Protein AF-A0A920BGU9-F1 (afdb_monomer_lite)

Foldseek 3Di:
DQLVQQVVVCVPPVLAAEEDEEEFDAQAPPDPCVVPDGDDLVVLVVVVVVVVVVCVVPPRYHYHYDRSLLSVVSNCVRPDDPVCVQLVVQLVVVVQPPCVDPVRNDSVSSVVSVVPDD

pLDDT: mean 94.12, std 4.02, range [65.5, 97.94]

Structure (mmCIF, N/CA/C/O backbone):
data_AF-A0A920BGU9-F1
#
_entry.id   AF-A0A920BGU9-F1
#
loop_
_atom_site.group_PDB
_atom_site.id
_atom_site.type_symbol
_atom_site.label_atom_id
_atom_site.label_alt_id
_atom_site.label_comp_id
_atom_site.label_asym_id
_atom_site.label_entity_id
_atom_site.label_seq_id
_atom_site.pdbx_PDB_ins_code
_atom_site.Cartn_x
_atom_site.Cartn_y
_atom_site.Cartn_z
_atom_site.occupancy
_atom_site.B_iso_or_equiv
_atom_site.auth_seq_id
_atom_site.auth_comp_id
_atom_site.auth_asym_id
_atom_site.auth_atom_id
_atom_site.pdbx_PDB_model_num
ATOM 1 N N . MET A 1 1 ? 1.828 -5.532 -22.304 1.00 85.38 1 MET A N 1
ATOM 2 C CA . MET A 1 1 ? 1.624 -4.090 -22.587 1.00 85.38 1 MET A CA 1
ATOM 3 C C . MET A 1 1 ? 2.888 -3.261 -22.345 1.00 85.38 1 MET A C 1
ATOM 5 O O . MET A 1 1 ? 3.448 -2.795 -23.324 1.00 85.38 1 MET A O 1
ATOM 9 N N . ALA A 1 2 ? 3.395 -3.124 -21.109 1.00 93.00 2 ALA A N 1
ATOM 10 C CA . ALA A 1 2 ? 4.554 -2.259 -20.809 1.00 93.00 2 ALA A CA 1
ATOM 11 C C . ALA A 1 2 ? 5.820 -2.572 -21.638 1.00 93.00 2 ALA A C 1
ATOM 13 O O . ALA A 1 2 ? 6.447 -1.663 -22.175 1.00 93.00 2 ALA A O 1
ATOM 14 N N . ALA A 1 3 ? 6.149 -3.855 -21.824 1.00 92.81 3 ALA A N 1
ATOM 15 C CA . ALA A 1 3 ? 7.259 -4.279 -22.679 1.00 92.81 3 ALA A CA 1
ATOM 16 C C . ALA A 1 3 ? 7.103 -3.820 -24.143 1.00 92.81 3 ALA A C 1
ATOM 18 O O . ALA A 1 3 ? 8.078 -3.395 -24.759 1.00 92.81 3 ALA A O 1
ATOM 19 N N . ASN A 1 4 ? 5.878 -3.842 -24.679 1.00 95.06 4 ASN A N 1
ATOM 20 C CA . ASN A 1 4 ? 5.594 -3.391 -26.043 1.00 95.06 4 ASN A CA 1
ATOM 21 C C . ASN A 1 4 ? 5.786 -1.876 -26.161 1.00 95.06 4 ASN A C 1
ATOM 23 O O . ASN A 1 4 ? 6.376 -1.412 -27.130 1.00 95.06 4 ASN A O 1
ATOM 27 N N . CYS A 1 5 ? 5.359 -1.110 -25.152 1.00 95.50 5 CYS A N 1
ATOM 28 C CA . CYS A 1 5 ? 5.596 0.333 -25.096 1.00 95.50 5 CYS A CA 1
ATOM 29 C C . CYS A 1 5 ? 7.100 0.658 -25.102 1.00 95.50 5 CYS A C 1
ATOM 31 O O . CYS A 1 5 ? 7.533 1.527 -25.855 1.00 95.50 5 CYS A O 1
ATOM 33 N N . VAL A 1 6 ? 7.912 -0.087 -24.341 1.00 95.50 6 VAL A N 1
ATOM 34 C CA . VAL A 1 6 ? 9.381 0.035 -24.376 1.00 95.50 6 VAL A CA 1
ATOM 35 C C . VAL A 1 6 ? 9.931 -0.311 -25.760 1.00 95.50 6 VAL A C 1
ATOM 37 O O . VAL A 1 6 ? 10.755 0.431 -26.286 1.00 95.50 6 VAL A O 1
ATOM 40 N N . ALA A 1 7 ? 9.484 -1.413 -26.368 1.00 94.81 7 ALA A N 1
ATOM 41 C CA . ALA A 1 7 ? 9.951 -1.840 -27.687 1.00 94.81 7 ALA A CA 1
ATOM 42 C C . ALA A 1 7 ? 9.643 -0.805 -28.781 1.00 94.81 7 ALA A C 1
ATOM 44 O O . ALA A 1 7 ? 10.483 -0.555 -29.642 1.00 94.81 7 ALA A O 1
ATOM 45 N N . ILE A 1 8 ? 8.468 -0.170 -28.723 1.00 96.25 8 ILE A N 1
ATOM 46 C CA . ILE A 1 8 ? 8.093 0.926 -29.624 1.00 96.25 8 ILE A CA 1
ATOM 47 C C . ILE A 1 8 ? 8.975 2.149 -29.363 1.00 96.25 8 ILE A C 1
ATOM 49 O O . ILE A 1 8 ? 9.567 2.676 -30.300 1.00 96.25 8 ILE A O 1
ATOM 53 N N . GLY A 1 9 ? 9.128 2.568 -28.102 1.00 96.19 9 GLY A N 1
ATOM 54 C CA . GLY A 1 9 ? 9.962 3.719 -27.746 1.00 96.19 9 GLY A CA 1
ATOM 55 C C . GLY A 1 9 ? 11.426 3.552 -28.165 1.00 96.19 9 GLY A C 1
ATOM 56 O O . GLY A 1 9 ? 12.045 4.504 -28.639 1.00 96.19 9 GLY A O 1
ATOM 57 N N . LYS A 1 10 ? 11.957 2.325 -28.094 1.00 95.06 10 LYS A N 1
ATOM 58 C CA . LYS A 1 10 ? 13.323 1.995 -28.529 1.00 95.06 10 LYS A CA 1
ATOM 59 C C . LYS A 1 10 ? 13.582 2.176 -30.022 1.00 95.06 10 LYS A C 1
ATOM 61 O O . LYS A 1 10 ? 14.743 2.279 -30.403 1.00 95.06 10 LYS A O 1
ATOM 66 N N . ARG A 1 11 ? 12.540 2.266 -30.857 1.00 96.62 11 ARG A N 1
ATOM 67 C CA . ARG A 1 11 ? 12.683 2.635 -32.276 1.00 96.62 11 ARG A CA 1
ATOM 68 C C . ARG A 1 11 ? 13.098 4.099 -32.460 1.00 96.62 11 ARG A C 1
ATOM 70 O O . ARG A 1 11 ? 13.644 4.428 -33.504 1.00 96.62 11 ARG A O 1
ATOM 77 N N . TYR A 1 12 ? 12.849 4.949 -31.461 1.00 96.88 12 TYR A N 1
ATOM 78 C CA . TYR A 1 12 ? 13.112 6.391 -31.512 1.00 96.88 12 TYR A CA 1
ATOM 79 C C . TYR A 1 12 ? 14.214 6.839 -30.544 1.00 96.88 12 TYR A C 1
ATOM 81 O O . TYR A 1 12 ? 14.910 7.811 -30.818 1.00 96.88 12 TYR A O 1
ATOM 89 N N . THR A 1 13 ? 14.397 6.151 -29.411 1.00 95.75 13 THR A N 1
ATOM 90 C CA . THR A 1 13 ? 15.483 6.441 -28.461 1.00 95.75 13 THR A CA 1
ATOM 91 C C . THR A 1 13 ? 15.933 5.196 -27.701 1.00 95.75 13 THR A C 1
ATOM 93 O O . THR A 1 13 ? 15.121 4.448 -27.155 1.00 95.75 13 THR A O 1
ATOM 96 N N . SER A 1 14 ? 17.247 4.988 -27.596 1.00 92.06 14 SER A N 1
ATOM 97 C CA . SER A 1 14 ? 17.835 3.852 -26.872 1.00 92.06 14 SER A CA 1
ATOM 98 C C . SER A 1 14 ? 17.534 3.865 -25.365 1.00 92.06 14 SER A C 1
ATOM 100 O O . SER A 1 14 ? 17.573 2.812 -24.725 1.00 92.06 14 SER A O 1
ATOM 102 N N . ALA A 1 15 ? 17.177 5.030 -24.812 1.00 94.06 15 ALA A N 1
ATOM 103 C CA . ALA A 1 15 ? 16.886 5.242 -23.394 1.00 94.06 15 ALA A CA 1
ATOM 104 C C . ALA A 1 15 ? 15.404 5.043 -23.010 1.00 94.06 15 ALA A C 1
ATOM 106 O O . ALA A 1 15 ? 15.029 5.286 -21.861 1.00 94.06 15 ALA A O 1
ATOM 107 N N . ALA A 1 16 ? 14.543 4.618 -23.943 1.00 96.44 16 ALA A N 1
ATOM 108 C CA . ALA A 1 16 ? 13.115 4.459 -23.677 1.00 96.44 16 ALA A CA 1
ATOM 109 C C . ALA A 1 16 ? 12.843 3.514 -22.491 1.00 96.44 16 ALA A C 1
ATOM 111 O O . ALA A 1 16 ? 13.331 2.379 -22.446 1.00 96.44 16 ALA A O 1
ATOM 112 N N . SER A 1 17 ? 12.019 3.977 -21.547 1.00 96.25 17 SER A N 1
ATOM 113 C CA . SER A 1 17 ? 11.582 3.199 -20.389 1.00 96.25 17 SER A CA 1
ATOM 114 C C . SER A 1 17 ? 10.138 3.516 -20.002 1.00 96.25 17 SER A C 1
ATOM 116 O O . SER A 1 17 ? 9.614 4.575 -20.337 1.00 96.25 17 SER A O 1
ATOM 118 N N . VAL A 1 18 ? 9.489 2.587 -19.302 1.00 96.75 18 VAL A N 1
ATOM 119 C CA . VAL A 1 18 ? 8.109 2.712 -18.816 1.00 96.75 18 VAL A CA 1
ATOM 120 C C . VAL A 1 18 ? 8.069 2.366 -17.337 1.00 96.75 18 VAL A C 1
ATOM 122 O O . VAL A 1 18 ? 8.650 1.366 -16.922 1.00 96.75 18 VAL A O 1
ATOM 125 N N . THR A 1 19 ? 7.358 3.168 -16.546 1.00 96.88 19 THR A N 1
ATOM 126 C CA . THR A 1 19 ? 7.076 2.849 -15.142 1.00 96.88 19 THR A CA 1
ATOM 127 C C . THR A 1 19 ? 5.660 2.307 -15.019 1.00 96.88 19 THR A C 1
ATOM 129 O O . THR A 1 19 ? 4.711 2.944 -15.466 1.00 96.88 19 THR A O 1
ATOM 132 N N . VAL A 1 20 ? 5.525 1.133 -14.414 1.00 95.75 20 VAL A N 1
ATOM 133 C CA . VAL A 1 20 ? 4.251 0.518 -14.051 1.00 95.75 20 VAL A CA 1
ATOM 134 C C . VAL A 1 20 ? 4.070 0.696 -12.552 1.00 95.75 20 VAL A C 1
ATOM 136 O O . VAL A 1 20 ? 4.928 0.268 -11.783 1.00 95.75 20 VAL A O 1
ATOM 139 N N . SER A 1 21 ? 2.970 1.320 -12.147 1.00 95.75 21 SER A N 1
ATOM 140 C CA . SER A 1 21 ? 2.596 1.476 -10.740 1.00 95.75 21 SER A CA 1
ATOM 141 C C . SER A 1 21 ? 1.440 0.539 -10.421 1.00 95.75 21 SER A C 1
ATOM 143 O O . SER A 1 21 ? 0.431 0.557 -11.124 1.00 95.75 21 SER A O 1
ATOM 145 N N . VAL A 1 22 ? 1.582 -0.279 -9.379 1.00 95.44 22 VAL A N 1
ATOM 146 C CA . VAL A 1 22 ? 0.544 -1.218 -8.933 1.00 95.44 22 VAL A CA 1
ATOM 147 C C . VAL A 1 22 ? 0.217 -1.014 -7.457 1.00 95.44 22 VAL A C 1
ATOM 149 O O . VAL A 1 22 ? 1.102 -0.761 -6.645 1.00 95.44 22 VAL A O 1
ATOM 152 N N . GLY A 1 23 ? -1.057 -1.145 -7.105 1.00 94.44 23 GLY A N 1
ATOM 153 C CA . GLY A 1 23 ? -1.537 -1.108 -5.725 1.00 94.44 23 GLY A CA 1
ATOM 154 C C . GLY A 1 23 ? -2.452 -2.294 -5.452 1.00 94.44 23 GLY A C 1
ATOM 155 O O . GLY A 1 23 ? -3.047 -2.851 -6.380 1.00 94.44 23 GLY A O 1
ATOM 156 N N . GLY A 1 24 ? -2.543 -2.704 -4.188 1.00 94.88 24 GLY A N 1
ATOM 157 C CA . GLY A 1 24 ? -3.540 -3.689 -3.790 1.00 94.88 24 GLY A CA 1
ATOM 158 C C . GLY A 1 24 ? -4.945 -3.095 -3.897 1.00 94.88 24 GLY A C 1
ATOM 159 O O . GLY A 1 24 ? -5.153 -1.900 -3.708 1.00 94.88 24 GLY A O 1
ATOM 160 N N . PHE A 1 25 ? -5.920 -3.934 -4.229 1.00 95.81 25 PHE A N 1
ATOM 161 C CA . PHE A 1 25 ? -7.308 -3.499 -4.307 1.00 95.81 25 PHE A CA 1
ATOM 162 C C . PHE A 1 25 ? -7.852 -3.171 -2.908 1.00 95.81 25 PHE A C 1
ATOM 164 O O . PHE A 1 25 ? -7.778 -4.010 -2.010 1.00 95.81 25 PHE A O 1
ATOM 171 N N . VA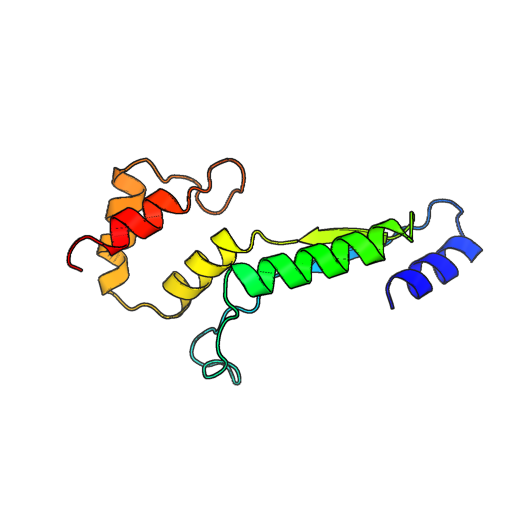L A 1 26 ? -8.436 -1.979 -2.754 1.00 95.44 26 VAL A N 1
ATOM 172 C CA . VAL A 1 26 ? -9.107 -1.535 -1.527 1.00 95.44 26 VAL A CA 1
ATOM 173 C C . VAL A 1 26 ? -10.607 -1.371 -1.796 1.00 95.44 26 VAL A C 1
ATOM 175 O O . VAL A 1 26 ? -10.982 -0.500 -2.586 1.00 95.44 26 VAL A O 1
ATOM 178 N N . PRO A 1 27 ? -11.484 -2.160 -1.149 1.00 93.12 27 PRO A N 1
ATOM 179 C CA . PRO A 1 27 ? -12.928 -2.048 -1.328 1.00 93.12 27 PRO A CA 1
ATOM 180 C C . PRO A 1 27 ? -13.449 -0.771 -0.665 1.00 93.12 27 PRO A C 1
ATOM 182 O O . PRO A 1 27 ? -13.608 -0.697 0.555 1.00 93.12 27 PRO A O 1
ATOM 185 N N . LYS A 1 28 ? -13.706 0.253 -1.479 1.00 94.00 28 LYS A N 1
ATOM 186 C CA . LYS A 1 28 ? -14.297 1.515 -1.023 1.00 94.00 28 LYS A CA 1
ATOM 187 C C . LYS A 1 28 ? -15.830 1.389 -0.958 1.00 94.00 28 LYS A C 1
ATOM 189 O O . LYS A 1 28 ? -16.419 0.811 -1.882 1.00 94.00 28 LYS A O 1
ATOM 194 N N . PRO A 1 29 ? -16.484 1.924 0.088 1.00 91.94 29 PRO A N 1
ATOM 195 C CA . PRO A 1 29 ? -17.940 1.929 0.191 1.00 91.94 29 PRO A CA 1
ATOM 196 C C . PRO A 1 29 ? -18.562 2.727 -0.960 1.00 91.94 29 PRO A C 1
ATOM 198 O O . PRO A 1 29 ? -17.926 3.624 -1.514 1.00 91.94 29 PRO A O 1
ATOM 201 N N . PHE A 1 30 ? -19.802 2.391 -1.325 1.00 92.31 30 PHE A N 1
ATOM 202 C CA . PHE A 1 30 ? -20.550 3.045 -2.411 1.00 92.31 30 PHE A CA 1
ATOM 203 C C . PHE A 1 30 ? -19.900 2.922 -3.800 1.00 92.31 30 PHE A C 1
ATOM 205 O O . PHE A 1 30 ? -20.179 3.710 -4.701 1.00 92.31 30 PHE A O 1
ATOM 212 N N . THR A 1 31 ? -19.058 1.904 -3.997 1.00 93.31 31 THR A N 1
ATOM 213 C CA . THR A 1 31 ? -18.524 1.533 -5.313 1.00 93.31 31 THR A CA 1
ATOM 214 C C . THR A 1 31 ? -19.105 0.192 -5.770 1.00 93.31 31 THR A C 1
ATOM 216 O O . THR A 1 31 ? -19.456 -0.635 -4.923 1.00 93.31 31 THR A O 1
ATOM 219 N N . PRO A 1 32 ? -19.167 -0.096 -7.086 1.00 95.12 32 PRO A N 1
ATOM 220 C CA . PRO A 1 32 ? -19.603 -1.407 -7.584 1.00 95.12 32 PRO A CA 1
ATOM 221 C C . PRO A 1 32 ? -18.813 -2.591 -7.001 1.00 95.12 32 PRO A C 1
ATOM 223 O O . PRO A 1 32 ? -19.331 -3.699 -6.908 1.00 95.12 32 PRO A O 1
ATOM 226 N N . PHE A 1 33 ? -17.573 -2.351 -6.566 1.00 93.19 33 PHE A N 1
ATOM 227 C CA . PHE A 1 33 ? -16.685 -3.363 -5.998 1.00 93.19 33 PHE A CA 1
ATOM 228 C C . PHE A 1 33 ? -16.681 -3.395 -4.462 1.00 93.19 33 PHE A C 1
ATOM 230 O O . PHE A 1 33 ? -15.841 -4.070 -3.876 1.00 93.19 33 PHE A O 1
ATOM 237 N N . GLN A 1 34 ? -17.606 -2.709 -3.783 1.00 93.62 34 GLN A N 1
ATOM 238 C CA . GLN A 1 34 ? -17.639 -2.670 -2.312 1.00 93.62 34 GLN A CA 1
ATOM 239 C C . GLN A 1 34 ? -17.772 -4.060 -1.660 1.00 93.62 34 GLN A C 1
ATOM 241 O O . GLN A 1 34 ? -17.287 -4.274 -0.552 1.00 93.62 34 GLN A O 1
ATOM 246 N N . TRP A 1 35 ? -18.397 -5.010 -2.363 1.00 91.38 35 TRP A N 1
ATOM 247 C CA . TRP A 1 35 ? -18.614 -6.384 -1.900 1.00 91.38 35 TRP A CA 1
ATOM 248 C C . TRP A 1 35 ? -17.488 -7.348 -2.290 1.00 91.38 35 TRP A C 1
ATOM 250 O O . TRP A 1 35 ? -17.517 -8.516 -1.906 1.00 91.38 35 TRP A O 1
ATOM 260 N N . PHE A 1 36 ? -16.493 -6.885 -3.051 1.00 94.50 36 PHE A N 1
ATOM 261 C CA . PHE A 1 36 ? -15.330 -7.701 -3.377 1.00 94.50 36 PHE A CA 1
ATOM 262 C C . PHE A 1 36 ? -14.389 -7.803 -2.176 1.00 94.50 36 PHE A C 1
ATOM 264 O O . PHE A 1 36 ? -14.062 -6.814 -1.518 1.00 94.50 36 PHE A O 1
ATOM 271 N N . GLY A 1 37 ? -13.913 -9.020 -1.917 1.00 92.62 37 GLY A N 1
ATOM 272 C CA . GLY A 1 37 ? -12.930 -9.272 -0.873 1.00 92.62 37 GLY A CA 1
ATOM 273 C C . GLY A 1 37 ? -11.585 -8.619 -1.192 1.00 92.62 37 GLY A C 1
ATOM 274 O O . GLY A 1 37 ? -11.047 -8.771 -2.290 1.00 92.62 37 GLY A O 1
ATOM 275 N N . GLN A 1 38 ? -11.012 -7.933 -0.205 1.00 95.12 38 GLN A N 1
ATOM 276 C CA . GLN A 1 38 ? -9.609 -7.535 -0.249 1.00 95.12 38 GLN A CA 1
ATOM 277 C C . GLN A 1 38 ? -8.726 -8.783 -0.127 1.00 95.12 38 GLN A C 1
ATOM 279 O O . GLN A 1 38 ? -9.003 -9.673 0.676 1.00 95.12 38 GLN A O 1
ATOM 284 N N . ASN A 1 39 ? -7.668 -8.869 -0.933 1.00 96.25 39 ASN A N 1
ATOM 285 C CA . ASN A 1 39 ? -6.709 -9.968 -0.826 1.00 96.25 39 ASN A CA 1
ATOM 286 C C . ASN A 1 39 ? -5.931 -9.900 0.492 1.00 96.25 39 ASN A C 1
ATOM 288 O O . ASN A 1 39 ? -5.697 -8.820 1.032 1.00 96.25 39 ASN A O 1
ATOM 292 N N . THR A 1 40 ? -5.508 -11.065 0.984 1.00 96.31 40 THR A N 1
ATOM 293 C CA . THR A 1 40 ? -4.664 -11.164 2.177 1.00 96.31 40 THR A CA 1
ATOM 294 C C . THR A 1 40 ? -3.298 -10.523 1.934 1.00 96.31 40 THR A C 1
ATOM 296 O O . THR A 1 40 ? -2.856 -10.361 0.792 1.00 96.31 40 THR A O 1
ATOM 299 N N . LEU A 1 41 ? -2.597 -10.199 3.024 1.00 95.75 41 LEU A N 1
ATOM 300 C CA . LEU A 1 41 ? -1.227 -9.692 2.961 1.00 95.75 41 LEU A CA 1
ATOM 301 C C . LEU A 1 41 ? -0.301 -10.665 2.213 1.00 95.75 41 LEU A C 1
ATOM 303 O O . LEU A 1 41 ? 0.528 -10.243 1.408 1.00 95.75 41 LEU A O 1
ATOM 307 N N . GLU A 1 42 ? -0.467 -11.966 2.450 1.00 97.44 42 GLU A N 1
ATOM 308 C CA . GLU A 1 42 ? 0.279 -13.032 1.779 1.00 97.44 42 GLU A CA 1
ATOM 309 C C . GLU A 1 42 ? 0.039 -13.026 0.264 1.00 97.44 42 GLU A C 1
ATOM 311 O O . GLU A 1 42 ? 0.989 -12.994 -0.519 1.00 97.44 42 GLU A O 1
ATOM 316 N N . GLU A 1 43 ? -1.223 -12.966 -0.164 1.00 97.69 43 GLU A N 1
ATOM 317 C CA . GLU A 1 43 ? -1.573 -13.003 -1.582 1.00 97.69 43 GLU A CA 1
ATOM 318 C C . GLU A 1 43 ? -1.114 -11.739 -2.324 1.00 97.69 43 GLU A C 1
ATOM 320 O O . GLU A 1 43 ? -0.612 -11.818 -3.449 1.00 97.69 43 GLU A O 1
ATOM 325 N N . LEU A 1 44 ? -1.226 -10.563 -1.696 1.00 97.06 44 LEU A N 1
ATOM 326 C CA . LEU A 1 44 ? -0.689 -9.320 -2.255 1.00 97.06 44 LEU A CA 1
ATOM 327 C C . LEU A 1 44 ? 0.835 -9.390 -2.406 1.00 97.06 44 LEU A C 1
ATOM 329 O O . LEU A 1 44 ? 1.360 -9.049 -3.468 1.00 97.06 44 LEU A O 1
ATOM 333 N N . ASN A 1 45 ? 1.545 -9.893 -1.392 1.00 96.88 45 ASN A N 1
ATOM 334 C CA . ASN A 1 45 ? 2.990 -10.092 -1.470 1.00 96.88 45 ASN A CA 1
ATOM 335 C C . ASN A 1 45 ? 3.366 -11.072 -2.582 1.00 96.88 45 ASN A C 1
ATOM 337 O O . ASN A 1 45 ? 4.264 -10.770 -3.371 1.00 96.88 45 ASN A O 1
ATOM 341 N N . ARG A 1 46 ? 2.668 -12.206 -2.702 1.00 97.94 46 ARG A N 1
ATOM 342 C CA . ARG A 1 46 ? 2.887 -13.184 -3.777 1.00 97.94 46 ARG A CA 1
ATOM 343 C C . ARG A 1 46 ? 2.759 -12.531 -5.154 1.00 97.94 46 ARG A C 1
ATOM 345 O O . ARG A 1 46 ? 3.658 -12.666 -5.982 1.00 97.94 46 ARG A O 1
ATOM 352 N N . LYS A 1 47 ? 1.692 -11.757 -5.385 1.00 97.38 47 LYS A N 1
ATOM 353 C CA . LYS A 1 47 ? 1.465 -11.037 -6.652 1.00 97.38 47 LYS A CA 1
ATOM 354 C C . LYS A 1 47 ? 2.545 -9.997 -6.942 1.00 97.38 47 LYS A C 1
ATOM 356 O O . LYS A 1 47 ? 3.020 -9.918 -8.073 1.00 97.38 47 LYS A O 1
ATOM 361 N N . VAL A 1 48 ? 2.968 -9.224 -5.940 1.00 96.69 48 VAL A N 1
ATOM 362 C CA . VAL A 1 48 ? 4.065 -8.253 -6.097 1.00 96.69 48 VAL A CA 1
ATOM 363 C C . VAL A 1 48 ? 5.364 -8.962 -6.486 1.00 96.69 48 VAL A C 1
ATOM 365 O O . VAL A 1 48 ? 6.050 -8.501 -7.397 1.00 96.69 48 VAL A O 1
ATOM 368 N N . HIS A 1 49 ? 5.690 -10.101 -5.867 1.00 96.62 49 HIS A N 1
ATOM 369 C CA . HIS A 1 49 ? 6.879 -10.881 -6.227 1.00 96.62 49 HIS A CA 1
ATOM 370 C C . HIS A 1 49 ? 6.811 -11.405 -7.663 1.00 96.62 49 HIS A C 1
ATOM 372 O O . HIS A 1 49 ? 7.763 -11.208 -8.415 1.00 96.62 49 HIS A O 1
ATOM 378 N N . MET A 1 50 ? 5.662 -11.943 -8.086 1.00 96.69 50 MET A N 1
ATOM 379 C CA . MET A 1 50 ? 5.458 -12.368 -9.477 1.00 96.69 50 MET A CA 1
ATOM 380 C C . MET A 1 50 ? 5.704 -11.224 -10.473 1.00 96.69 50 MET A C 1
ATOM 382 O O . MET A 1 50 ? 6.375 -11.414 -11.487 1.00 96.69 50 MET A O 1
ATOM 386 N N . LEU A 1 51 ? 5.203 -10.018 -10.182 1.00 95.38 51 LEU A N 1
ATOM 387 C CA . LEU A 1 51 ? 5.430 -8.844 -11.030 1.00 95.38 51 LEU A CA 1
ATOM 388 C C . LEU A 1 51 ? 6.900 -8.411 -11.031 1.00 95.38 51 LEU A C 1
ATOM 390 O O . LEU A 1 51 ? 7.431 -8.060 -12.084 1.00 95.38 51 LEU A O 1
ATOM 394 N N . LYS A 1 52 ? 7.572 -8.444 -9.875 1.00 94.69 52 LYS A N 1
ATOM 395 C CA . LYS A 1 52 ? 9.004 -8.123 -9.767 1.00 94.69 52 LYS A CA 1
ATOM 396 C C . LYS A 1 52 ? 9.849 -9.083 -10.599 1.00 94.69 52 LYS A C 1
ATOM 398 O O . LYS A 1 52 ? 10.737 -8.626 -11.317 1.00 94.69 52 LYS A O 1
ATOM 403 N N . ASP A 1 53 ? 9.567 -10.380 -10.533 1.00 95.25 53 ASP A N 1
ATOM 404 C CA . ASP A 1 53 ? 10.304 -11.401 -11.282 1.00 95.25 53 ASP A CA 1
ATOM 405 C C . ASP A 1 53 ? 10.100 -11.279 -12.790 1.00 95.25 53 ASP A C 1
ATOM 407 O O . ASP A 1 53 ? 11.047 -11.460 -13.556 1.00 95.25 53 ASP A O 1
ATOM 411 N N . GLU A 1 54 ? 8.907 -10.884 -13.230 1.00 92.75 54 GLU A N 1
ATOM 412 C CA . GLU A 1 54 ? 8.661 -10.617 -14.644 1.00 92.75 54 GLU A CA 1
ATOM 413 C C . GLU A 1 54 ? 9.360 -9.336 -15.120 1.00 92.75 54 GLU A C 1
ATOM 415 O O . GLU A 1 54 ? 10.034 -9.330 -16.151 1.00 92.75 54 GLU A O 1
ATOM 420 N N . VAL A 1 55 ? 9.280 -8.251 -14.346 1.00 93.69 55 VAL A N 1
ATOM 421 C CA . VAL A 1 55 ? 9.904 -6.968 -14.705 1.00 93.69 55 VAL A CA 1
ATOM 422 C C . VAL A 1 55 ? 11.434 -7.052 -14.708 1.00 93.69 55 VAL A C 1
ATOM 424 O O . VAL A 1 55 ? 12.071 -6.423 -15.551 1.00 93.69 55 VAL A O 1
ATOM 427 N N . ARG A 1 56 ? 12.043 -7.891 -13.858 1.00 91.44 56 ARG A N 1
ATOM 428 C CA . ARG A 1 56 ? 13.497 -8.156 -13.865 1.00 91.44 56 ARG A CA 1
ATOM 429 C C . ARG A 1 56 ? 14.019 -8.641 -15.220 1.00 91.44 56 ARG A C 1
ATOM 431 O O . ARG A 1 56 ? 15.170 -8.368 -15.556 1.00 91.44 56 ARG A O 1
ATOM 438 N N . LYS A 1 57 ? 13.181 -9.305 -16.022 1.00 90.50 57 LYS A N 1
ATOM 4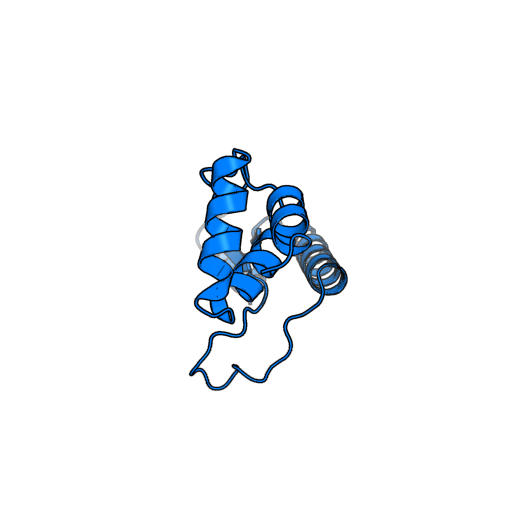39 C CA . LYS A 1 57 ? 13.535 -9.777 -17.371 1.00 90.50 57 LYS A CA 1
ATOM 440 C C . LYS A 1 57 ? 13.588 -8.640 -18.399 1.00 90.50 57 LYS A C 1
ATOM 442 O O . LYS A 1 57 ? 14.147 -8.820 -19.478 1.00 90.50 57 LYS A O 1
ATOM 447 N N . ASN A 1 58 ? 13.037 -7.461 -18.090 1.00 89.56 58 ASN A N 1
ATOM 448 C CA . ASN A 1 58 ? 12.952 -6.330 -19.011 1.00 89.56 58 ASN A CA 1
ATOM 449 C C . ASN A 1 58 ? 13.531 -5.037 -18.413 1.00 89.56 58 ASN A C 1
ATOM 451 O O . ASN A 1 58 ? 12.847 -4.281 -17.729 1.00 89.56 58 ASN A O 1
ATOM 455 N N . LYS A 1 59 ? 14.778 -4.716 -18.780 1.00 86.25 59 LYS A N 1
ATOM 456 C CA . LYS A 1 59 ? 15.511 -3.531 -18.288 1.00 86.25 59 LYS A CA 1
ATOM 457 C C . LYS A 1 59 ? 14.842 -2.176 -18.578 1.00 86.25 59 LYS A C 1
ATOM 459 O O . LYS A 1 59 ? 15.213 -1.184 -17.963 1.00 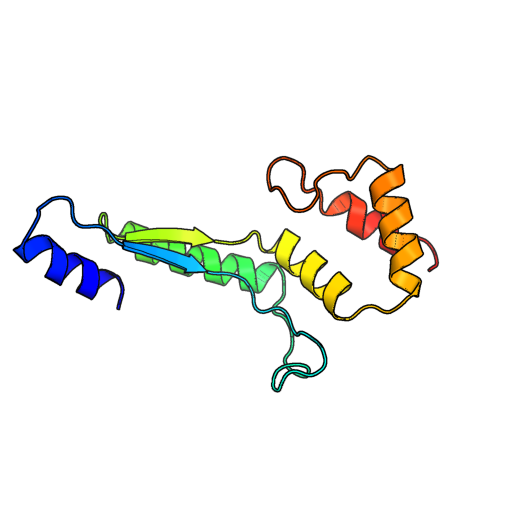86.25 59 LYS A O 1
ATOM 464 N N . GLY A 1 60 ? 13.907 -2.103 -19.529 1.00 93.50 60 GLY A N 1
ATOM 465 C CA . GLY A 1 60 ? 13.183 -0.865 -19.840 1.00 93.50 60 GLY A CA 1
ATOM 466 C C . GLY A 1 60 ? 11.898 -0.681 -19.033 1.00 93.50 60 GLY A C 1
ATOM 467 O O . GLY A 1 60 ? 11.270 0.368 -19.138 1.00 93.50 60 GLY A O 1
ATOM 468 N N . VAL A 1 61 ? 11.485 -1.671 -18.241 1.00 96.50 61 VAL A N 1
ATOM 469 C CA . VAL A 1 61 ? 10.285 -1.585 -17.406 1.00 96.50 61 VAL A CA 1
ATOM 470 C C . VAL A 1 61 ? 10.706 -1.388 -15.954 1.00 96.50 61 VAL A C 1
ATOM 472 O O . VAL A 1 61 ? 11.533 -2.121 -15.424 1.00 96.50 61 VAL A O 1
ATOM 475 N N . LYS A 1 62 ? 10.132 -0.381 -15.302 1.00 95.88 62 LYS A N 1
ATOM 476 C CA . LYS A 1 62 ? 10.308 -0.098 -13.877 1.00 95.88 62 LYS A CA 1
ATOM 477 C C . LYS A 1 62 ? 9.001 -0.407 -13.166 1.00 95.88 62 LYS A C 1
ATOM 479 O O . LYS A 1 62 ? 7.947 0.012 -13.634 1.00 95.88 62 LYS A O 1
ATOM 484 N N . LEU A 1 63 ? 9.059 -1.116 -12.046 1.00 96.25 63 LEU A N 1
ATOM 485 C CA . LEU A 1 63 ? 7.886 -1.399 -11.224 1.00 96.25 63 LEU A CA 1
ATOM 486 C C . LEU A 1 63 ? 7.919 -0.523 -9.974 1.00 96.25 63 LEU A C 1
ATOM 488 O O . LEU A 1 63 ? 8.907 -0.529 -9.243 1.00 96.25 63 LEU A O 1
ATOM 492 N N . LYS A 1 64 ? 6.825 0.188 -9.721 1.00 95.69 64 LYS A N 1
ATOM 493 C CA . LYS A 1 64 ? 6.489 0.770 -8.425 1.00 95.69 64 LYS A CA 1
ATOM 494 C C . LYS A 1 64 ? 5.318 -0.015 -7.855 1.00 95.69 64 LYS A C 1
ATOM 496 O O . LYS A 1 64 ? 4.380 -0.332 -8.586 1.00 95.69 64 LYS A O 1
ATOM 501 N N . TRP A 1 65 ? 5.364 -0.330 -6.572 1.00 94.62 65 TRP A N 1
ATOM 502 C CA . TRP A 1 65 ? 4.268 -1.007 -5.895 1.00 94.62 65 TRP A CA 1
ATOM 503 C C . TRP A 1 65 ? 3.966 -0.316 -4.574 1.00 94.62 65 TRP A C 1
ATOM 505 O O . TRP A 1 65 ? 4.868 0.220 -3.933 1.00 94.62 65 TRP A O 1
ATOM 515 N N . HIS A 1 66 ? 2.695 -0.333 -4.193 1.00 93.31 66 HIS A N 1
ATOM 516 C CA . HIS A 1 66 ? 2.265 0.073 -2.865 1.00 93.31 66 HIS A CA 1
ATOM 517 C C . HIS A 1 66 ? 2.527 -1.048 -1.851 1.00 93.31 66 HIS A C 1
ATOM 519 O O . HIS A 1 66 ? 2.409 -2.226 -2.203 1.00 93.31 66 HIS A O 1
ATOM 525 N N . ASP A 1 67 ? 2.886 -0.702 -0.612 1.00 93.62 67 ASP A N 1
ATOM 526 C CA . ASP A 1 67 ? 3.130 -1.697 0.433 1.00 93.62 67 ASP A CA 1
ATOM 527 C C . ASP A 1 67 ? 1.827 -2.475 0.729 1.00 93.62 67 ASP A C 1
ATOM 529 O O . ASP A 1 67 ? 0.794 -1.875 1.063 1.00 93.62 67 ASP A O 1
ATOM 533 N N . PRO A 1 68 ? 1.830 -3.817 0.616 1.00 95.62 68 PRO A N 1
ATOM 534 C CA . PRO A 1 68 ? 0.702 -4.642 1.025 1.00 95.62 68 PRO A CA 1
ATOM 535 C C . PRO A 1 68 ? 0.224 -4.392 2.466 1.00 95.62 68 PRO A C 1
ATOM 537 O O . PRO A 1 68 ? -0.976 -4.488 2.725 1.00 95.62 68 PRO A O 1
ATOM 540 N N . LYS A 1 69 ? 1.124 -4.037 3.394 1.00 95.75 69 LYS A N 1
ATOM 541 C CA . LYS A 1 69 ? 0.770 -3.701 4.781 1.00 95.75 69 LYS A CA 1
ATOM 542 C C . LYS A 1 69 ? 0.003 -2.381 4.872 1.00 95.75 69 LYS A C 1
ATOM 544 O O . LYS A 1 69 ? -1.035 -2.329 5.524 1.00 95.75 69 LYS A O 1
ATOM 549 N N . ALA A 1 70 ? 0.460 -1.341 4.176 1.00 94.88 70 ALA A N 1
ATOM 550 C CA . ALA A 1 70 ? -0.253 -0.065 4.111 1.00 94.88 70 ALA A CA 1
ATOM 551 C C . ALA A 1 70 ? -1.635 -0.236 3.456 1.00 94.88 70 ALA A C 1
ATOM 553 O O . ALA A 1 70 ? -2.640 0.262 3.956 1.00 94.88 70 ALA A O 1
ATOM 554 N N . THR A 1 71 ? -1.721 -1.076 2.419 1.00 95.06 71 THR A N 1
ATOM 555 C CA . THR A 1 71 ? -2.994 -1.423 1.761 1.00 95.06 71 THR A CA 1
ATOM 556 C C . THR A 1 71 ? -4.011 -2.053 2.731 1.00 95.06 71 THR A C 1
ATOM 558 O O . THR A 1 71 ? -5.218 -1.828 2.611 1.00 95.06 71 THR A O 1
ATOM 561 N N . LEU A 1 72 ? -3.557 -2.847 3.710 1.00 94.56 72 LEU A N 1
ATOM 562 C CA . LEU A 1 72 ? -4.431 -3.397 4.753 1.00 94.56 72 LEU A CA 1
ATOM 563 C C . LEU A 1 72 ? -5.040 -2.279 5.611 1.00 94.56 72 LEU A C 1
ATOM 565 O O . LEU A 1 72 ? -6.254 -2.260 5.819 1.00 94.56 72 LEU A O 1
ATOM 569 N N . VAL A 1 73 ? -4.211 -1.336 6.063 1.00 95.50 73 VAL A N 1
ATOM 570 C CA . VAL A 1 73 ? -4.641 -0.183 6.868 1.00 95.50 73 VAL A CA 1
ATOM 571 C C . VAL A 1 73 ? -5.610 0.701 6.086 1.00 95.50 73 VAL A C 1
ATOM 573 O O . VAL A 1 73 ? -6.669 1.052 6.607 1.00 95.50 73 VAL A O 1
ATOM 576 N N . GLU A 1 74 ? -5.333 0.977 4.811 1.00 94.81 74 GLU A N 1
ATOM 577 C CA . GLU A 1 74 ? -6.275 1.679 3.937 1.00 94.81 74 GLU A CA 1
ATOM 578 C C . GLU A 1 74 ? -7.629 0.968 3.868 1.00 94.81 74 GLU A C 1
ATOM 580 O O . GLU A 1 74 ? -8.675 1.617 3.899 1.00 94.81 74 GLU A O 1
ATOM 585 N N . GLY A 1 75 ? -7.632 -0.364 3.786 1.00 93.81 75 GLY A N 1
ATOM 586 C CA . GLY A 1 75 ? -8.845 -1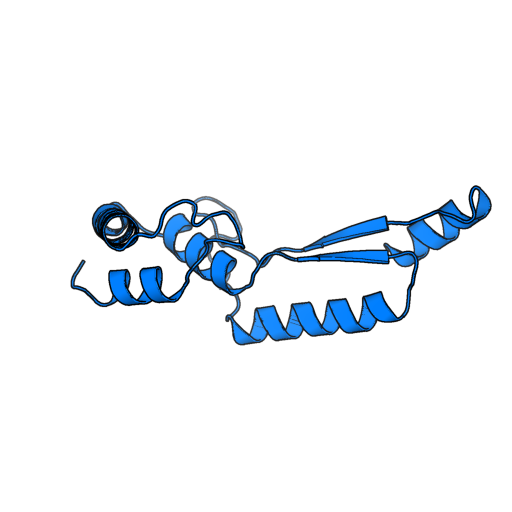.180 3.776 1.00 93.81 75 GLY A CA 1
ATOM 587 C C . GLY A 1 75 ? -9.661 -1.101 5.061 1.00 93.81 75 GLY A C 1
ATOM 588 O O . GLY A 1 75 ? -10.895 -1.116 4.998 1.00 93.81 75 GLY A O 1
ATOM 589 N N . ILE A 1 76 ? -8.989 -0.987 6.208 1.00 92.75 76 ILE A N 1
ATOM 590 C CA . ILE A 1 76 ? -9.621 -0.746 7.510 1.00 92.75 76 ILE A CA 1
ATOM 591 C C . ILE A 1 76 ? -10.248 0.650 7.512 1.00 92.75 76 ILE A C 1
ATOM 593 O O . ILE A 1 76 ? -11.456 0.777 7.702 1.00 92.75 76 ILE A O 1
ATOM 597 N N . LEU A 1 77 ? -9.458 1.684 7.211 1.00 93.56 77 LEU A N 1
ATOM 598 C CA . LEU A 1 77 ? -9.905 3.081 7.212 1.00 93.56 77 LEU A CA 1
ATOM 599 C C . LEU A 1 77 ? -11.042 3.348 6.221 1.00 93.56 77 LEU A C 1
ATOM 601 O O . LEU A 1 77 ? -11.928 4.147 6.497 1.00 93.56 77 LEU A O 1
ATOM 605 N N . SER A 1 78 ? -11.042 2.661 5.079 1.00 93.56 78 SER A N 1
ATOM 606 C CA . SER A 1 78 ? -12.053 2.851 4.035 1.00 93.56 78 SER A CA 1
ATOM 607 C C . SER A 1 78 ? -13.428 2.325 4.417 1.00 93.56 78 SER A C 1
ATOM 609 O O . SER A 1 78 ? -14.426 2.832 3.916 1.00 93.56 78 SER A O 1
ATOM 611 N N . ARG A 1 79 ? -13.482 1.269 5.234 1.00 90.38 79 ARG A N 1
ATOM 612 C CA . ARG A 1 79 ? -14.726 0.555 5.561 1.00 90.38 79 ARG A CA 1
ATOM 613 C C . ARG A 1 79 ? -15.158 0.717 7.011 1.00 90.38 79 ARG A C 1
ATOM 615 O O . ARG A 1 79 ? -16.230 0.241 7.370 1.00 90.38 79 ARG A O 1
ATOM 622 N N . GLY A 1 80 ? -14.320 1.319 7.845 1.00 90.62 80 GLY A N 1
ATOM 623 C CA . GLY A 1 80 ? -14.661 1.560 9.232 1.00 90.62 80 GLY A CA 1
ATOM 624 C C . GLY A 1 80 ? -15.671 2.683 9.407 1.00 90.62 80 GLY A C 1
ATOM 625 O O . GLY A 1 80 ? -15.954 3.466 8.502 1.00 90.62 80 GLY A O 1
ATOM 626 N N . ASP A 1 81 ? -16.212 2.745 10.613 1.00 93.06 81 ASP A N 1
ATOM 627 C CA . ASP A 1 81 ? -17.160 3.760 11.040 1.00 93.06 81 ASP A CA 1
ATOM 628 C C . ASP A 1 81 ? -16.505 4.716 12.056 1.00 93.06 81 ASP A C 1
ATOM 630 O O . ASP A 1 81 ? -15.285 4.740 12.249 1.00 93.06 81 ASP A O 1
ATOM 634 N N . ARG A 1 82 ? -17.332 5.502 12.753 1.00 94.12 82 ARG A N 1
ATOM 635 C CA . ARG A 1 82 ? -16.891 6.464 13.772 1.00 94.12 82 ARG A CA 1
ATOM 636 C C . ARG A 1 82 ? -16.031 5.841 14.884 1.00 94.12 82 ARG A C 1
ATOM 638 O O . ARG A 1 82 ? -15.264 6.564 15.515 1.00 94.12 82 ARG A O 1
ATOM 645 N N . ARG A 1 83 ? -16.112 4.529 15.120 1.00 92.81 83 ARG A N 1
ATOM 646 C CA . ARG A 1 83 ? -15.314 3.818 16.131 1.00 92.81 83 ARG A CA 1
ATOM 647 C C . ARG A 1 83 ? -13.824 3.820 15.787 1.00 92.81 83 ARG A C 1
ATOM 649 O O . ARG A 1 83 ? -12.995 3.842 16.693 1.00 92.81 83 ARG A O 1
ATOM 656 N N . LEU A 1 84 ? -13.464 3.915 14.501 1.00 95.25 84 LEU A N 1
ATOM 657 C CA . LEU A 1 84 ? -12.064 4.08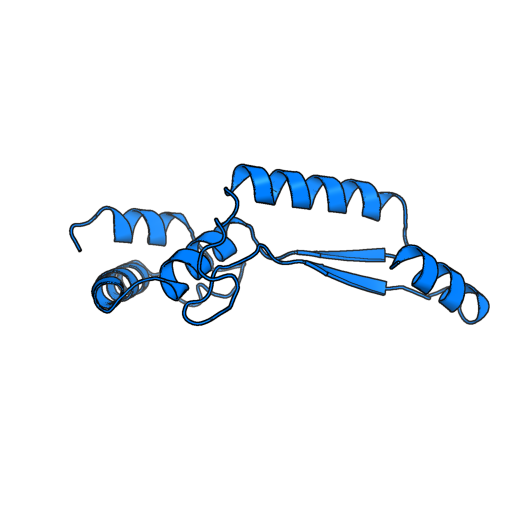4 14.096 1.00 95.25 84 LEU A CA 1
ATOM 658 C C . LEU A 1 84 ? -11.445 5.404 14.570 1.00 95.25 84 LEU A C 1
ATOM 660 O O . LEU A 1 84 ? -10.222 5.506 14.599 1.00 95.25 84 LEU A O 1
ATOM 664 N N . GLY A 1 85 ? -12.243 6.388 15.001 1.00 95.69 85 GLY A N 1
ATOM 665 C CA . GLY A 1 85 ? -11.717 7.608 15.615 1.00 95.69 85 GLY A CA 1
ATOM 666 C C . GLY A 1 85 ? -10.839 7.321 16.840 1.00 95.69 85 GLY A C 1
ATOM 667 O O . GLY A 1 85 ? -9.762 7.900 16.972 1.00 95.69 85 GLY A O 1
ATOM 668 N N . GLU A 1 86 ? -11.238 6.369 17.690 1.00 95.69 86 GLU A N 1
ATOM 669 C CA . GLU A 1 86 ? -10.432 5.963 18.851 1.00 95.69 86 GLU A CA 1
ATOM 670 C C . GLU A 1 86 ? -9.167 5.205 18.437 1.00 95.69 86 GLU A C 1
ATOM 672 O O . GLU A 1 86 ? -8.113 5.372 19.050 1.00 95.69 86 GLU A O 1
ATOM 677 N N . VAL A 1 87 ? -9.235 4.414 17.365 1.00 96.19 87 VAL A N 1
ATOM 678 C CA . VAL A 1 87 ? -8.072 3.709 16.805 1.00 96.19 87 VAL A CA 1
ATOM 679 C C . VAL A 1 87 ? -7.051 4.712 16.272 1.00 96.19 87 VAL A C 1
ATOM 681 O O . VAL A 1 87 ? -5.886 4.653 16.654 1.00 96.19 87 VAL A O 1
ATOM 684 N N . LEU A 1 88 ? -7.490 5.684 15.469 1.00 95.81 88 LEU A N 1
ATOM 685 C CA . LEU A 1 88 ? -6.642 6.756 14.938 1.00 95.81 88 LEU A CA 1
ATOM 686 C C . LEU A 1 88 ? -5.967 7.552 16.055 1.00 95.81 88 LEU A C 1
ATOM 688 O O . LEU A 1 88 ? -4.759 7.785 16.016 1.00 95.81 88 LEU A O 1
ATOM 692 N N . LYS A 1 89 ? -6.735 7.924 17.085 1.00 96.50 89 LYS A N 1
ATOM 693 C CA . LYS A 1 89 ? -6.208 8.621 18.260 1.00 96.50 89 LYS A CA 1
ATOM 694 C C . LYS A 1 89 ? -5.124 7.802 18.959 1.00 96.50 89 LYS A C 1
ATOM 696 O O . LYS A 1 89 ? -4.093 8.359 19.321 1.00 96.50 89 LYS A O 1
ATOM 701 N N . ARG A 1 90 ? -5.325 6.490 19.127 1.00 96.69 90 ARG A N 1
ATOM 702 C CA . ARG A 1 90 ? -4.337 5.585 19.740 1.00 96.69 90 ARG A CA 1
ATOM 703 C C . ARG A 1 90 ? -3.068 5.474 18.903 1.00 96.69 90 ARG A C 1
ATOM 705 O O . ARG A 1 90 ? -1.995 5.623 19.471 1.00 96.69 90 ARG A O 1
ATOM 712 N N . VAL A 1 91 ? -3.188 5.266 17.590 1.00 97.25 91 VAL A N 1
ATOM 713 C CA . VAL A 1 91 ? -2.034 5.220 16.673 1.00 97.25 91 VAL A CA 1
ATOM 714 C C . VAL A 1 91 ? -1.213 6.501 16.806 1.00 97.25 91 VAL A C 1
ATOM 716 O O . VAL A 1 91 ? -0.009 6.439 17.041 1.00 97.25 91 VAL A O 1
ATOM 719 N N . TRP A 1 92 ? -1.875 7.660 16.762 1.00 97.50 92 TRP A N 1
ATOM 720 C CA . TRP A 1 92 ? -1.215 8.954 16.917 1.00 97.50 92 TRP A CA 1
ATOM 721 C C . TRP A 1 92 ? -0.557 9.128 18.295 1.00 97.50 92 TRP A C 1
ATOM 723 O O . TRP A 1 92 ? 0.616 9.483 18.373 1.00 97.50 92 TRP A O 1
ATOM 733 N N . SER A 1 93 ? -1.271 8.836 19.389 1.00 97.06 93 SER A N 1
ATOM 734 C CA . SER A 1 93 ? -0.728 8.942 20.754 1.00 97.06 93 SER A CA 1
ATOM 735 C C . SER A 1 93 ? 0.418 7.965 21.031 1.00 97.06 93 SER A C 1
ATOM 737 O O . SER A 1 93 ? 1.222 8.214 21.924 1.00 97.06 93 SER A O 1
ATOM 739 N N . SER A 1 94 ? 0.515 6.875 20.269 1.00 96.75 94 SER A N 1
ATOM 740 C CA . SER A 1 94 ? 1.637 5.931 20.300 1.00 96.75 94 SER A CA 1
ATOM 741 C C . SER A 1 94 ? 2.789 6.318 19.362 1.00 96.75 94 SER A C 1
ATOM 743 O O . SER A 1 94 ? 3.709 5.529 19.182 1.00 96.75 94 SER A O 1
ATOM 745 N N . GLY A 1 95 ? 2.773 7.527 18.791 1.00 96.50 95 GLY A N 1
ATOM 746 C CA . GLY A 1 95 ? 3.855 8.058 17.958 1.00 96.50 95 GLY A CA 1
ATOM 747 C C . GLY A 1 95 ? 3.677 7.834 16.455 1.00 96.50 95 GLY A C 1
ATOM 748 O O . GLY A 1 95 ? 4.525 8.275 15.679 1.00 96.50 95 GLY A O 1
ATOM 749 N N . GLY A 1 96 ? 2.571 7.218 16.026 1.00 95.94 96 GLY A N 1
ATOM 750 C CA . GLY A 1 96 ? 2.237 6.963 14.624 1.00 95.94 96 GLY A CA 1
ATOM 751 C C . GLY A 1 96 ? 1.859 8.236 13.869 1.00 95.94 96 GLY A C 1
ATOM 752 O O . GLY A 1 96 ? 0.699 8.453 13.522 1.00 95.94 96 GLY A O 1
ATOM 753 N N . THR A 1 97 ? 2.842 9.095 13.619 1.00 94.81 97 THR A N 1
ATOM 754 C CA . THR A 1 97 ? 2.729 10.257 12.732 1.00 94.81 97 THR A CA 1
ATOM 755 C C . THR A 1 97 ? 3.192 9.880 11.324 1.00 94.81 97 THR A C 1
ATOM 757 O O . THR A 1 97 ? 3.922 8.907 11.150 1.00 94.81 97 THR A O 1
ATOM 760 N N . PHE A 1 98 ? 2.703 10.595 10.305 1.00 94.44 98 PHE A N 1
ATOM 761 C CA . PHE A 1 98 ? 3.070 10.380 8.895 1.00 94.44 98 PHE A CA 1
ATOM 762 C C . PHE A 1 98 ? 2.919 8.936 8.380 1.00 94.44 98 PHE A C 1
ATOM 764 O O . PHE A 1 98 ? 3.690 8.481 7.543 1.00 94.44 98 PHE A O 1
ATOM 771 N N . GLN A 1 99 ? 1.880 8.226 8.829 1.00 94.31 99 GLN A N 1
ATOM 772 C CA . GLN A 1 99 ? 1.634 6.814 8.489 1.00 94.31 99 GLN A CA 1
ATOM 773 C C . GLN A 1 99 ? 1.294 6.549 7.006 1.00 94.31 99 GLN A C 1
ATOM 775 O O . GLN A 1 99 ? 1.119 5.402 6.622 1.00 94.31 99 GLN A O 1
ATOM 780 N N . GLU A 1 100 ? 1.217 7.582 6.166 1.00 89.44 100 GLU A N 1
ATOM 781 C CA . GLU A 1 100 ? 1.105 7.452 4.702 1.00 89.44 100 GLU A CA 1
ATOM 782 C C . GLU A 1 100 ? 2.481 7.298 4.024 1.00 89.44 100 GLU A C 1
ATOM 784 O O . GLU A 1 100 ? 2.594 6.866 2.878 1.00 89.44 100 GLU A O 1
ATOM 789 N N . TRP A 1 101 ? 3.562 7.675 4.709 1.00 91.81 101 TRP A N 1
ATOM 790 C CA . TRP A 1 101 ? 4.914 7.630 4.164 1.00 91.81 101 TRP A CA 1
ATOM 791 C C . TRP A 1 101 ? 5.613 6.350 4.603 1.00 91.81 101 TRP A C 1
ATOM 793 O O . TRP A 1 101 ? 5.730 6.066 5.793 1.00 91.81 101 TRP A O 1
ATOM 803 N N . SER A 1 102 ? 6.131 5.594 3.634 1.00 88.00 102 SER A N 1
ATOM 804 C CA . SER A 1 102 ? 6.724 4.269 3.864 1.00 88.00 102 SER A CA 1
ATOM 805 C C . SER A 1 102 ? 7.865 4.255 4.884 1.00 88.00 102 SER A C 1
ATOM 807 O O . SER A 1 102 ? 8.121 3.226 5.492 1.00 88.00 102 SER A O 1
ATOM 809 N N . GLU A 1 103 ? 8.563 5.378 5.058 1.00 92.06 103 GLU A N 1
ATOM 810 C CA . GLU A 1 103 ? 9.680 5.530 6.002 1.00 92.06 103 GLU A CA 1
ATOM 811 C C . GLU A 1 103 ? 9.218 5.584 7.466 1.00 92.06 103 GLU A C 1
ATOM 813 O O . GLU A 1 103 ? 9.994 5.269 8.364 1.00 92.06 103 GLU A O 1
ATOM 818 N N . TYR A 1 104 ? 7.959 5.971 7.698 1.00 94.38 104 TYR A N 1
ATOM 819 C CA . TYR A 1 104 ? 7.359 6.131 9.026 1.00 94.38 104 TYR A CA 1
ATOM 820 C C . TYR A 1 104 ? 6.222 5.140 9.292 1.00 94.38 104 TYR A C 1
ATOM 822 O O . TYR A 1 104 ? 5.753 5.033 10.425 1.00 94.38 104 TYR A O 1
ATOM 830 N N . PHE A 1 105 ? 5.747 4.445 8.259 1.00 96.06 105 PHE A N 1
ATOM 831 C CA . PHE A 1 105 ? 4.644 3.506 8.374 1.00 96.06 105 PHE A CA 1
ATOM 832 C C . PHE A 1 105 ? 5.006 2.319 9.273 1.00 96.06 105 PHE A C 1
ATOM 834 O O . PHE A 1 105 ? 5.973 1.600 9.020 1.00 96.06 105 PHE A O 1
ATOM 841 N N . ASP A 1 106 ? 4.169 2.081 10.282 1.00 96.19 106 ASP A N 1
ATOM 842 C CA . ASP A 1 106 ? 4.321 0.970 11.211 1.00 96.19 106 ASP A CA 1
ATOM 843 C C . ASP A 1 106 ? 2.979 0.257 11.403 1.00 96.19 106 ASP A C 1
ATOM 845 O O . ASP A 1 106 ? 2.068 0.752 12.069 1.00 96.19 106 ASP A O 1
ATOM 849 N N . LEU A 1 107 ? 2.857 -0.935 10.814 1.00 96.19 107 LEU A N 1
ATOM 850 C CA . LEU A 1 107 ? 1.651 -1.756 10.916 1.00 96.19 107 LEU A CA 1
ATOM 851 C C . LEU A 1 107 ? 1.354 -2.186 12.362 1.00 96.19 107 LEU A C 1
ATOM 853 O O . LEU A 1 107 ? 0.183 -2.336 12.715 1.00 96.19 107 LEU A O 1
ATOM 857 N N . ASP A 1 108 ? 2.372 -2.371 13.200 1.00 96.44 108 ASP A N 1
ATOM 858 C CA . ASP A 1 108 ? 2.193 -2.907 14.549 1.00 96.44 108 ASP A CA 1
ATOM 859 C C . ASP A 1 108 ? 1.472 -1.896 15.449 1.00 96.44 108 ASP A C 1
ATOM 861 O O . ASP A 1 108 ? 0.660 -2.288 16.293 1.00 96.44 108 ASP A O 1
ATOM 865 N N . LEU A 1 109 ? 1.656 -0.591 15.204 1.00 96.44 109 LEU A N 1
ATOM 866 C CA . LEU A 1 109 ? 0.876 0.468 15.855 1.00 96.44 109 LEU A CA 1
ATOM 867 C C . LEU A 1 109 ? -0.623 0.334 15.560 1.00 96.44 109 LEU A C 1
ATOM 869 O O . LEU A 1 109 ? -1.450 0.494 16.462 1.00 96.44 109 LEU A O 1
ATOM 873 N N . TRP A 1 110 ? -0.985 0.011 14.316 1.00 96.06 110 TRP A N 1
ATOM 874 C CA . TRP A 1 110 ? -2.379 -0.169 13.906 1.00 96.06 110 TRP A CA 1
ATOM 875 C C . TRP A 1 110 ? -2.996 -1.421 14.518 1.00 96.06 110 TRP A C 1
ATOM 877 O O . TRP A 1 110 ? -4.103 -1.355 15.054 1.00 96.06 110 TRP A O 1
ATOM 887 N N . LEU A 1 111 ? -2.281 -2.547 14.479 1.00 95.31 111 LEU A N 1
ATOM 888 C CA . LEU A 1 111 ? -2.744 -3.801 15.078 1.00 95.31 111 LEU A CA 1
ATOM 889 C C . LEU A 1 111 ? -2.935 -3.641 16.594 1.00 95.31 111 LEU A C 1
ATOM 891 O O . LEU A 1 111 ? -4.019 -3.913 17.111 1.00 95.31 111 LEU A O 1
ATOM 895 N N . SER A 1 112 ? -1.951 -3.056 17.281 1.00 95.69 112 SER A N 1
ATOM 896 C CA . SER A 1 112 ? -2.012 -2.784 18.724 1.00 95.69 112 SER A CA 1
ATOM 897 C C . SER A 1 112 ? -3.145 -1.821 19.103 1.00 95.69 112 SER A C 1
ATOM 899 O O . SER A 1 112 ? -3.763 -1.942 20.166 1.00 95.69 112 SER A O 1
ATOM 901 N N . ALA A 1 113 ? -3.443 -0.833 18.254 1.00 95.50 113 ALA A N 1
ATOM 902 C CA . ALA A 1 113 ? -4.546 0.098 18.483 1.00 95.50 113 ALA A CA 1
ATOM 903 C C . ALA A 1 113 ? -5.926 -0.573 18.348 1.00 95.50 113 ALA A C 1
ATOM 905 O O . ALA A 1 113 ? -6.857 -0.183 19.067 1.00 95.50 113 ALA A O 1
ATOM 906 N N . MET A 1 114 ? -6.037 -1.572 17.464 1.00 93.31 114 MET A N 1
ATOM 907 C CA . MET A 1 114 ? -7.255 -2.343 17.182 1.00 93.31 114 MET A CA 1
ATOM 908 C C . MET A 1 114 ? -7.554 -3.426 18.231 1.00 93.31 114 MET A C 1
ATOM 910 O O . MET A 1 114 ? -8.722 -3.722 18.467 1.00 93.31 114 MET A O 1
ATOM 914 N N . GLU A 1 115 ? -6.539 -4.000 18.886 1.00 91.50 115 GLU A N 1
ATOM 915 C CA . GLU A 1 115 ? -6.719 -5.008 19.951 1.00 91.50 115 GLU A CA 1
ATOM 916 C C . GLU A 1 115 ? -7.414 -4.450 21.203 1.00 91.50 115 GLU A C 1
ATOM 918 O O . GLU A 1 115 ? -8.122 -5.156 21.926 1.00 91.50 115 GLU A O 1
ATOM 923 N N . LYS A 1 116 ? -7.236 -3.155 21.471 1.00 83.50 116 LYS A N 1
ATOM 924 C CA . LYS A 1 116 ? -7.896 -2.469 22.584 1.00 83.50 116 LYS A CA 1
ATOM 925 C C . LYS A 1 116 ? -9.382 -2.289 22.260 1.00 83.50 116 LYS A C 1
ATOM 927 O O . LYS A 1 116 ? -9.716 -1.777 21.195 1.00 83.50 116 LYS A O 1
ATOM 932 N N . LYS A 1 117 ? -10.275 -2.606 23.209 1.00 75.19 117 LYS A N 1
ATOM 933 C CA . LYS A 1 117 ? -11.740 -2.435 23.069 1.00 75.19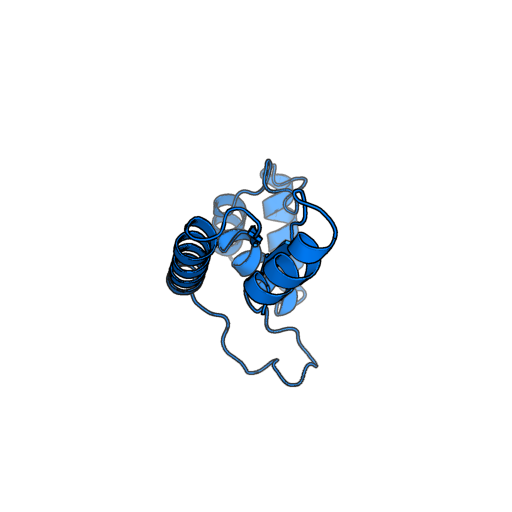 117 LYS A CA 1
ATOM 934 C C . LYS A 1 117 ? -12.090 -1.088 22.413 1.00 75.19 117 LYS A C 1
ATOM 936 O O . LYS A 1 117 ? -11.678 -0.040 22.918 1.00 75.19 117 LYS A O 1
ATOM 941 N N . ILE A 1 118 ? -12.793 -1.147 21.281 1.00 65.50 118 ILE A N 1
ATOM 942 C CA . ILE A 1 118 ? -13.248 -0.001 20.473 1.00 65.50 118 ILE A CA 1
ATOM 943 C C . ILE A 1 118 ? -14.726 0.258 20.740 1.00 65.50 118 ILE A C 1
ATOM 945 O O . ILE A 1 118 ? -15.476 -0.743 20.821 1.00 65.50 118 ILE A O 1
#

Radius of gyration: 18.42 Å; chains: 1; bounding box: 38×24×55 Å

Secondary structure (DSSP, 8-state):
-HHHHHHHHTTT-TT--EEEEE------TTSTTTTSPPPPHHHHHHHHHHHHHHHHT-TTEEEEE--HHHHHHHHHHHH--TTHHHHHHHHHHTT--STTSTTT--HHHHHHHHHS--

Sequence (118 aa):
MAANCVAIGKRYTSAASVTVSVGGFVPKPFTPFQWFGQNTLEELNRKVHMLKDEVRKNKGVKLKWHDPKATLVEGILSRGDRRLGEVLKRVWSSGGTFQEWSEYFDLDLWLSAMEKKI